Protein AF-A0A327ZQU4-F1 (afdb_monomer)

Organism: NCBI:txid1287878

Foldseek 3Di:
DLLVLLVLLLVLLVVQLVVLCCCLPPVLVPLVPDDLLSNLVVLLVVVVVCPDPVNVCSLVVSLVSLVVSCVSVVNDPLSVLLNVLSVVLVCLCVVFQVVLSVLSNPDDSVPSVVSCVSRRPSNSVSSVSSSVSSVSSSVSSVVVSVVD

Secondary structure (DSSP, 8-state):
-HHHHHHHHHHHHHHHHHHHHHIIIIIHHHHTTS-HHHHHHHHHHHHHHT-SHHHHHHHHHHHHHHHHHHHHTTT-HHHHHHHHHHHHHHHHIIIIIHHHHHHHHTS-GGGHHHHHHHHHHHHHHHHHHHHHHHHHHHHHHHHHHHT-

Mean predicted aligned error: 2.45 Å

pLDDT: mean 97.48, std 3.28, range [69.44, 98.88]

Solvent-accessible surface area (backbone atoms only — not comparable to full-atom values): 7322 Å² total; per-residue (Å²): 108,66,67,56,39,40,52,51,16,32,51,30,26,43,54,51,19,50,52,37,37,44,39,62,74,43,52,50,61,52,41,70,74,49,57,43,48,57,39,45,53,49,50,44,53,47,63,52,68,58,73,40,73,68,48,51,48,41,65,53,41,21,52,53,31,26,49,52,27,16,65,69,51,78,56,39,68,40,30,48,49,17,34,54,28,37,49,51,28,48,50,47,38,64,74,46,47,46,55,48,51,53,54,52,62,73,47,56,70,91,48,14,61,62,46,37,65,75,36,50,63,66,46,53,54,54,40,44,53,33,20,54,29,19,40,52,12,22,51,26,32,47,51,48,58,72,74,109

InterPro domains:
  IPR013901 Anthrone oxygenase [PF08592] (55-139)

Structure (mmCIF, N/CA/C/O backbone):
data_AF-A0A327ZQU4-F1
#
_entry.id   AF-A0A327ZQU4-F1
#
loop_
_atom_site.group_PDB
_atom_site.id
_atom_site.type_symbol
_atom_site.label_atom_id
_atom_site.label_alt_id
_atom_site.label_comp_id
_atom_site.label_asym_id
_atom_site.label_entity_id
_atom_site.label_seq_id
_atom_site.pdbx_PDB_ins_code
_atom_site.Cartn_x
_atom_site.Cartn_y
_atom_site.Cartn_z
_atom_site.occupancy
_atom_site.B_iso_or_equiv
_atom_site.auth_seq_id
_atom_site.auth_comp_id
_atom_site.auth_asym_id
_atom_site.auth_atom_id
_atom_site.pdbx_PDB_model_num
ATOM 1 N N . MET A 1 1 ? -24.281 3.598 15.032 1.00 69.44 1 MET A N 1
ATOM 2 C CA . MET A 1 1 ? -23.272 4.476 14.392 1.00 69.44 1 MET A CA 1
ATOM 3 C C . MET A 1 1 ? -21.839 4.025 14.688 1.00 69.44 1 MET A C 1
ATOM 5 O O . MET A 1 1 ? -21.113 3.799 13.729 1.00 69.44 1 MET A O 1
ATOM 9 N N . ARG A 1 2 ? -21.456 3.794 15.961 1.00 82.25 2 ARG A N 1
ATOM 10 C CA . ARG A 1 2 ? -20.109 3.313 16.354 1.00 82.25 2 ARG A CA 1
ATOM 11 C C . ARG A 1 2 ? -19.678 1.991 15.693 1.00 82.25 2 ARG A C 1
ATOM 13 O O . ARG A 1 2 ? -18.576 1.896 15.164 1.00 82.25 2 ARG A O 1
ATOM 20 N N . ALA A 1 3 ? -20.567 0.996 15.648 1.00 89.19 3 ALA A N 1
ATOM 21 C CA . ALA A 1 3 ? -20.294 -0.277 14.969 1.00 89.19 3 ALA A CA 1
ATOM 22 C C . ALA A 1 3 ? -20.194 -0.129 13.436 1.00 89.19 3 ALA A C 1
ATOM 24 O O . ALA A 1 3 ? -19.377 -0.777 12.792 1.00 89.19 3 ALA A O 1
ATOM 25 N N . THR A 1 4 ? -20.988 0.771 12.843 1.00 95.38 4 THR A N 1
ATOM 26 C CA . THR A 1 4 ? -21.012 1.003 11.391 1.00 95.38 4 THR A CA 1
ATOM 27 C C . THR A 1 4 ? -19.690 1.572 10.886 1.00 95.38 4 THR A C 1
ATOM 29 O O . THR A 1 4 ? -19.165 1.083 9.891 1.00 95.38 4 THR A O 1
ATOM 32 N N . ILE A 1 5 ? -19.130 2.582 11.566 1.00 97.06 5 ILE A N 1
ATOM 33 C CA . ILE A 1 5 ? -17.853 3.175 11.142 1.00 97.06 5 ILE A CA 1
ATOM 34 C C . ILE A 1 5 ? -16.689 2.194 11.301 1.00 97.06 5 ILE A C 1
ATOM 36 O O . ILE A 1 5 ? -15.816 2.148 10.440 1.00 97.06 5 ILE A O 1
ATOM 40 N N . LEU A 1 6 ? -16.713 1.365 12.349 1.00 97.31 6 LEU A N 1
ATOM 41 C CA . LEU A 1 6 ? -15.719 0.318 12.552 1.00 97.31 6 LEU A CA 1
ATOM 42 C C . LEU A 1 6 ? -15.787 -0.742 11.446 1.00 97.31 6 LEU A C 1
ATOM 44 O O . LEU A 1 6 ? -14.759 -1.093 10.875 1.00 97.31 6 LEU A O 1
ATOM 48 N N . LEU A 1 7 ? -16.991 -1.188 11.079 1.00 98.25 7 LEU A N 1
ATOM 49 C CA . LEU A 1 7 ? -17.176 -2.107 9.955 1.00 98.25 7 LEU A CA 1
ATOM 50 C C . LEU A 1 7 ? -16.630 -1.514 8.648 1.00 98.25 7 LEU A C 1
ATOM 52 O O . LEU A 1 7 ? -15.902 -2.190 7.924 1.00 98.25 7 LEU A O 1
ATOM 56 N N . ILE A 1 8 ? -16.937 -0.243 8.365 1.00 98.44 8 ILE A N 1
ATOM 57 C CA . ILE A 1 8 ? -16.408 0.464 7.191 1.00 98.44 8 ILE A CA 1
ATOM 58 C C . ILE A 1 8 ? -14.876 0.498 7.236 1.00 98.44 8 ILE A C 1
ATOM 60 O O . ILE A 1 8 ? -14.238 0.150 6.245 1.00 98.44 8 ILE A O 1
ATOM 64 N N . ALA A 1 9 ? -14.278 0.862 8.374 1.00 98.50 9 ALA A N 1
ATOM 65 C CA . ALA A 1 9 ? -12.827 0.892 8.537 1.00 98.50 9 ALA A CA 1
ATOM 66 C C . ALA A 1 9 ? -12.192 -0.475 8.236 1.00 98.50 9 ALA A C 1
ATOM 68 O O . ALA A 1 9 ? -11.263 -0.552 7.435 1.00 98.50 9 ALA A O 1
ATOM 69 N N . VAL A 1 10 ? -12.739 -1.556 8.801 1.00 98.62 10 VAL A N 1
ATOM 70 C CA . VAL A 1 10 ? -12.259 -2.930 8.579 1.00 98.62 10 VAL A CA 1
ATOM 71 C C . VAL A 1 10 ? -12.354 -3.331 7.107 1.00 98.62 10 VAL A C 1
ATOM 73 O O . VAL A 1 10 ? -11.395 -3.878 6.566 1.00 98.62 10 VAL A O 1
ATOM 76 N N . VAL A 1 11 ? -13.463 -3.019 6.430 1.00 98.81 11 VAL A N 1
ATOM 77 C CA . VAL A 1 11 ? -13.623 -3.306 4.995 1.00 98.81 11 VAL A CA 1
ATOM 78 C C . VAL A 1 11 ? -12.585 -2.552 4.160 1.00 98.81 11 VAL A C 1
ATOM 80 O O . VAL A 1 11 ? -11.937 -3.154 3.305 1.00 98.81 11 VAL A O 1
ATOM 83 N N . LEU A 1 12 ? -12.379 -1.257 4.416 1.00 98.88 12 LEU A N 1
ATOM 84 C CA . LEU A 1 12 ? -11.410 -0.450 3.669 1.00 98.88 12 LEU A CA 1
ATOM 85 C C . LEU A 1 12 ? -9.963 -0.905 3.921 1.00 98.88 12 LEU A C 1
ATOM 87 O O . LEU A 1 12 ? -9.187 -1.030 2.972 1.00 98.88 12 LEU A O 1
ATOM 91 N N . LEU A 1 13 ? -9.610 -1.221 5.172 1.00 98.88 13 LEU A N 1
ATOM 92 C CA . LEU A 1 13 ? -8.315 -1.813 5.522 1.00 98.88 13 LEU A CA 1
ATOM 93 C C . LEU A 1 13 ? -8.107 -3.157 4.811 1.00 98.88 13 LEU A C 1
ATOM 95 O O . LEU A 1 13 ? -7.031 -3.395 4.266 1.00 98.88 13 LEU A O 1
ATOM 99 N N . GLY A 1 14 ? -9.139 -4.005 4.762 1.00 98.88 14 GLY A N 1
ATOM 100 C CA . GLY A 1 14 ? -9.103 -5.298 4.080 1.00 98.88 14 GLY A CA 1
ATOM 101 C C . GLY A 1 14 ? -8.894 -5.173 2.569 1.00 98.88 14 GLY A C 1
ATOM 102 O O . GLY A 1 14 ? -8.052 -5.876 2.011 1.00 98.88 14 GLY A O 1
ATOM 103 N N . LEU A 1 15 ? -9.586 -4.237 1.908 1.00 98.88 15 LEU A N 1
ATOM 104 C CA . LEU A 1 15 ? -9.386 -3.946 0.482 1.00 98.88 15 LEU A CA 1
ATOM 105 C C . LEU A 1 15 ? -7.941 -3.521 0.191 1.00 98.88 15 LEU A C 1
ATOM 107 O O . LEU A 1 15 ? -7.334 -3.992 -0.770 1.00 98.88 15 LEU A O 1
ATOM 111 N N . MET A 1 16 ? -7.370 -2.669 1.043 1.00 98.88 16 MET A N 1
ATOM 112 C CA . MET A 1 16 ? -5.999 -2.188 0.880 1.00 98.88 16 MET A CA 1
ATOM 113 C C . MET A 1 16 ? -4.953 -3.264 1.182 1.00 98.88 16 MET A C 1
ATOM 115 O O . MET A 1 16 ? -4.005 -3.423 0.413 1.00 98.88 16 MET A O 1
ATOM 119 N N . ALA A 1 17 ? -5.140 -4.041 2.250 1.00 98.88 17 ALA A N 1
ATOM 120 C CA . ALA A 1 17 ? -4.294 -5.187 2.566 1.00 98.88 17 ALA A CA 1
ATOM 121 C C . ALA A 1 17 ? -4.303 -6.215 1.424 1.00 98.88 17 ALA A C 1
ATOM 123 O O . ALA A 1 17 ? -3.244 -6.657 0.973 1.00 98.88 17 ALA A O 1
ATOM 124 N N . GLY A 1 18 ? -5.491 -6.530 0.897 1.00 98.75 18 GLY A N 1
ATOM 125 C CA . GLY A 1 18 ? -5.670 -7.408 -0.256 1.00 98.75 18 GLY A CA 1
ATOM 126 C C . GLY A 1 18 ? -4.978 -6.880 -1.513 1.00 98.75 18 GLY A C 1
ATOM 127 O O . GLY A 1 18 ? -4.290 -7.642 -2.188 1.00 98.75 18 GLY A O 1
ATOM 128 N N . LEU A 1 19 ? -5.085 -5.578 -1.796 1.00 98.62 19 LEU A N 1
ATOM 129 C CA . LEU A 1 19 ? -4.402 -4.942 -2.923 1.00 98.62 19 LEU A CA 1
ATOM 130 C C . LEU A 1 19 ? -2.877 -5.091 -2.821 1.00 98.62 19 LEU A C 1
ATOM 132 O O . LEU A 1 19 ? -2.243 -5.566 -3.763 1.00 98.62 19 LEU A O 1
ATOM 136 N N . PHE A 1 20 ? -2.269 -4.719 -1.690 1.00 98.56 20 PHE A N 1
ATOM 137 C CA . PHE A 1 20 ? -0.813 -4.817 -1.532 1.00 98.56 20 PHE A CA 1
ATOM 138 C C . PHE A 1 20 ? -0.327 -6.269 -1.571 1.00 98.56 20 PHE A C 1
ATOM 140 O O . PHE A 1 20 ? 0.669 -6.562 -2.246 1.00 98.56 20 PHE A O 1
ATOM 147 N N . TYR A 1 21 ? -1.070 -7.177 -0.929 1.00 98.69 21 TYR A N 1
ATOM 148 C CA . TYR A 1 21 ? -0.797 -8.608 -0.966 1.00 98.69 21 TYR A CA 1
ATOM 149 C C . TYR A 1 21 ? -0.895 -9.177 -2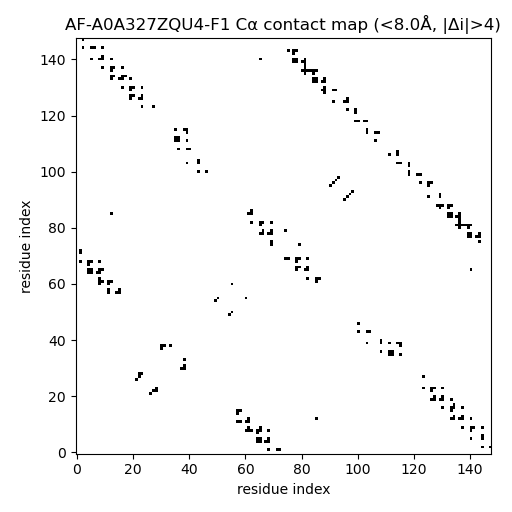.382 1.00 98.69 21 TYR A C 1
ATOM 151 O O . TYR A 1 21 ? -0.008 -9.925 -2.784 1.00 98.69 21 TYR A O 1
ATOM 159 N N . ALA A 1 22 ? -1.899 -8.791 -3.175 1.00 98.62 22 ALA A N 1
ATOM 160 C CA . ALA A 1 22 ? -2.023 -9.243 -4.558 1.00 98.62 22 ALA A CA 1
ATOM 161 C C . ALA A 1 22 ? -0.765 -8.898 -5.371 1.00 98.62 22 ALA A C 1
ATOM 163 O O . ALA A 1 22 ? -0.267 -9.745 -6.120 1.00 98.62 22 ALA A O 1
ATOM 164 N N . TYR A 1 23 ? -0.182 -7.711 -5.161 1.00 98.38 23 TYR A N 1
ATOM 165 C CA . TYR A 1 23 ? 1.082 -7.342 -5.802 1.00 98.38 23 TYR A CA 1
ATOM 166 C C . TYR A 1 23 ? 2.273 -8.154 -5.306 1.00 98.38 23 TYR A C 1
ATOM 168 O O . TYR A 1 23 ? 3.091 -8.585 -6.120 1.00 98.38 23 TYR A O 1
ATOM 176 N N . ALA A 1 24 ? 2.372 -8.382 -3.998 1.00 97.88 24 ALA A N 1
ATOM 177 C CA . ALA A 1 24 ? 3.461 -9.156 -3.414 1.00 97.88 24 ALA A CA 1
ATOM 178 C C . ALA A 1 24 ? 3.403 -10.644 -3.811 1.00 97.88 24 ALA A C 1
ATOM 180 O O . ALA A 1 24 ? 4.429 -11.233 -4.142 1.00 97.88 24 ALA A O 1
ATOM 181 N N . GLY A 1 25 ? 2.210 -11.242 -3.792 1.00 97.38 25 GLY A N 1
ATOM 182 C CA . GLY A 1 25 ? 1.996 -12.678 -3.962 1.00 97.38 25 GLY A CA 1
ATOM 183 C C . GLY A 1 25 ? 1.756 -13.135 -5.400 1.00 97.38 25 GLY A C 1
ATOM 184 O O . GLY A 1 25 ? 2.029 -14.292 -5.708 1.00 97.38 25 GLY A O 1
ATOM 185 N N . SER A 1 26 ? 1.277 -12.258 -6.292 1.00 97.56 26 SER A N 1
ATOM 186 C CA . SER A 1 26 ? 0.914 -12.659 -7.662 1.00 97.56 26 SER A CA 1
ATOM 187 C C . SER A 1 26 ? 1.428 -11.715 -8.750 1.00 97.56 26 SER A C 1
ATOM 189 O O . SER A 1 26 ? 2.196 -12.161 -9.602 1.00 97.56 26 SER A O 1
ATOM 191 N N . VAL A 1 27 ? 1.093 -10.418 -8.711 1.00 98.06 27 VAL A N 1
ATOM 192 C CA . VAL A 1 27 ? 1.374 -9.491 -9.826 1.00 98.06 27 VAL A CA 1
ATOM 193 C C . VAL A 1 27 ? 2.875 -9.331 -10.055 1.00 98.06 27 VAL A C 1
ATOM 195 O O . VAL A 1 27 ? 3.349 -9.597 -11.157 1.00 98.06 27 VAL A O 1
ATOM 198 N N . MET A 1 28 ? 3.650 -8.959 -9.030 1.00 97.69 28 MET A N 1
ATOM 199 C CA . MET A 1 28 ? 5.094 -8.757 -9.198 1.00 97.69 28 MET A CA 1
ATOM 200 C C . MET A 1 28 ? 5.859 -10.062 -9.452 1.00 97.69 28 MET A C 1
ATOM 202 O O . MET A 1 28 ? 6.733 -10.059 -10.318 1.00 97.69 28 MET A O 1
ATOM 206 N N . PRO A 1 29 ? 5.551 -11.196 -8.787 1.00 98.00 29 PRO A N 1
ATOM 207 C CA . PRO A 1 29 ? 6.112 -12.489 -9.175 1.00 98.00 29 PRO A CA 1
ATOM 208 C C . PRO A 1 29 ? 5.807 -12.881 -10.627 1.00 98.00 29 PRO A C 1
ATOM 210 O O . PRO A 1 29 ? 6.666 -13.465 -11.288 1.00 98.00 29 PRO A O 1
ATOM 213 N N . GLY A 1 30 ? 4.604 -12.588 -11.125 1.00 97.94 30 GLY A N 1
ATOM 214 C CA . GLY A 1 30 ? 4.226 -12.809 -12.520 1.00 97.94 30 GLY A CA 1
ATOM 215 C C . GLY A 1 30 ? 5.034 -11.925 -13.467 1.00 97.94 30 GLY A C 1
ATOM 216 O O . GLY A 1 30 ? 5.722 -12.437 -14.344 1.00 97.94 30 GLY A O 1
ATOM 217 N N . LEU A 1 31 ? 5.037 -10.612 -13.225 1.00 97.12 31 LEU A N 1
ATOM 218 C CA . LEU A 1 31 ? 5.781 -9.642 -14.029 1.00 97.12 31 LEU A CA 1
ATOM 219 C C . LEU A 1 31 ? 7.286 -9.914 -14.025 1.00 97.12 31 LEU A C 1
ATOM 221 O O . LEU A 1 31 ? 7.916 -9.817 -15.067 1.00 97.12 31 LEU A O 1
ATOM 225 N N . ARG A 1 32 ? 7.877 -10.352 -12.907 1.00 95.94 32 ARG A N 1
ATOM 226 C CA . ARG A 1 32 ? 9.308 -10.704 -12.852 1.00 95.94 32 ARG A CA 1
ATOM 227 C C . ARG A 1 32 ? 9.699 -11.770 -13.891 1.00 95.94 32 ARG A C 1
ATOM 229 O O . ARG A 1 32 ? 10.861 -11.819 -14.283 1.00 95.94 32 ARG A O 1
ATOM 236 N N . ARG A 1 33 ? 8.760 -12.606 -14.343 1.00 96.94 33 ARG A N 1
ATOM 237 C CA . ARG A 1 33 ? 8.996 -13.637 -15.368 1.00 96.94 33 ARG A CA 1
ATOM 238 C C . ARG A 1 33 ? 8.849 -13.126 -16.806 1.00 96.94 33 ARG A C 1
ATOM 240 O O . ARG A 1 33 ? 9.201 -13.858 -17.723 1.00 96.94 33 ARG A O 1
ATOM 247 N N . ALA A 1 34 ? 8.326 -11.918 -17.003 1.00 97.44 34 ALA A N 1
ATOM 248 C CA . ALA A 1 34 ? 8.225 -11.286 -18.312 1.00 97.44 34 ALA A CA 1
ATOM 249 C C . ALA A 1 34 ? 9.552 -10.621 -18.724 1.00 97.44 34 ALA A C 1
ATOM 251 O O . ALA A 1 34 ? 10.448 -10.411 -17.895 1.00 97.44 34 ALA A O 1
ATOM 252 N N . ASP A 1 35 ? 9.664 -10.281 -20.008 1.00 97.88 35 ASP A N 1
ATOM 253 C CA . ASP A 1 35 ? 10.761 -9.469 -20.535 1.00 97.88 35 ASP A CA 1
ATOM 254 C C . ASP A 1 35 ? 10.703 -8.024 -20.009 1.00 97.88 35 ASP A C 1
ATOM 256 O O . ASP A 1 35 ? 9.673 -7.549 -19.521 1.00 97.88 35 ASP A O 1
ATOM 260 N N . ASP A 1 36 ? 11.826 -7.314 -20.103 1.00 98.12 36 ASP A N 1
ATOM 261 C CA . ASP A 1 36 ? 11.992 -6.001 -19.474 1.00 98.12 36 ASP A CA 1
ATOM 262 C C . ASP A 1 36 ? 10.999 -4.961 -19.982 1.00 98.12 36 ASP A C 1
ATOM 264 O O . ASP A 1 36 ? 10.427 -4.208 -19.189 1.00 98.12 36 ASP A O 1
ATOM 268 N N . ARG A 1 37 ? 10.753 -4.950 -21.296 1.00 98.00 37 ARG A N 1
ATOM 269 C CA . ARG A 1 37 ? 9.827 -4.005 -21.916 1.00 98.00 37 ARG A CA 1
ATOM 270 C C . ARG A 1 37 ? 8.411 -4.243 -21.414 1.00 98.00 37 ARG A C 1
ATOM 272 O O . ARG A 1 37 ? 7.740 -3.281 -21.050 1.00 98.00 37 ARG A O 1
ATOM 279 N N . THR A 1 38 ? 7.984 -5.502 -21.339 1.00 98.06 38 THR A N 1
ATOM 280 C CA . THR A 1 38 ? 6.668 -5.867 -20.801 1.00 98.06 38 THR A CA 1
ATOM 281 C C . THR A 1 38 ? 6.510 -5.435 -19.342 1.00 98.06 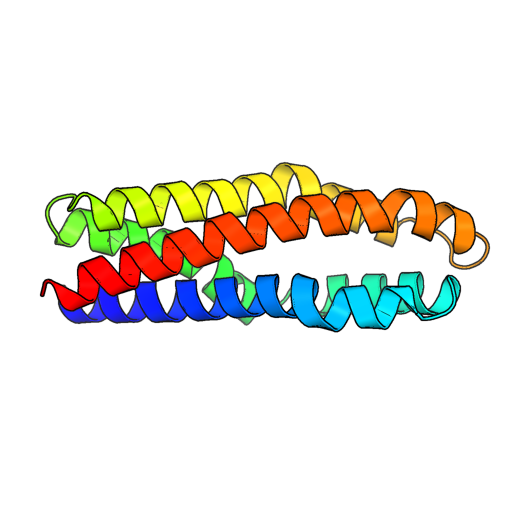38 THR A C 1
ATOM 283 O O . THR A 1 38 ? 5.470 -4.886 -18.984 1.00 98.06 38 THR A O 1
ATOM 286 N N . VAL A 1 39 ? 7.529 -5.623 -18.494 1.00 97.94 39 VAL A N 1
ATOM 287 C CA . VAL A 1 39 ? 7.474 -5.195 -17.082 1.00 97.94 39 VAL A CA 1
ATOM 288 C C . VAL A 1 39 ? 7.299 -3.686 -16.956 1.00 97.94 39 VAL A C 1
ATOM 290 O O . VAL A 1 39 ? 6.423 -3.234 -16.214 1.00 97.94 39 VAL A O 1
ATOM 293 N N . VAL A 1 40 ? 8.130 -2.913 -17.662 1.00 98.50 40 VAL A N 1
ATOM 294 C CA . VAL A 1 40 ? 8.117 -1.446 -17.585 1.00 98.50 40 VAL A CA 1
ATOM 295 C C . VAL A 1 40 ? 6.804 -0.894 -18.135 1.00 98.50 40 VAL A C 1
ATOM 297 O O . VAL A 1 40 ? 6.124 -0.151 -17.428 1.00 98.50 40 VAL A O 1
ATOM 300 N N . ASP A 1 41 ? 6.401 -1.313 -19.338 1.00 98.50 41 ASP A N 1
ATOM 301 C CA . ASP A 1 41 ? 5.166 -0.852 -19.985 1.00 98.50 41 ASP A CA 1
ATOM 302 C C . ASP A 1 41 ? 3.923 -1.191 -19.147 1.00 98.50 41 ASP A C 1
ATOM 304 O O . ASP A 1 41 ? 3.074 -0.329 -18.898 1.00 98.50 41 ASP A O 1
ATOM 308 N N . ALA A 1 42 ? 3.833 -2.424 -18.631 1.00 98.38 42 ALA A N 1
ATOM 309 C CA . ALA A 1 42 ? 2.714 -2.834 -17.790 1.00 98.38 42 ALA A CA 1
ATOM 310 C C . ALA A 1 42 ? 2.644 -2.007 -16.501 1.00 98.38 42 ALA A C 1
ATOM 312 O O . ALA A 1 42 ? 1.577 -1.497 -16.156 1.00 98.38 42 ALA A O 1
ATOM 313 N N . MET A 1 43 ? 3.767 -1.833 -15.797 1.00 98.38 43 MET A N 1
ATOM 314 C CA . MET A 1 43 ? 3.782 -1.079 -14.542 1.00 98.38 43 MET A CA 1
ATOM 315 C C . MET A 1 43 ? 3.514 0.417 -14.744 1.00 98.38 43 MET A C 1
ATOM 317 O O . MET A 1 43 ? 2.822 1.012 -13.917 1.00 98.38 43 MET A O 1
ATOM 321 N N . GLN A 1 44 ? 3.978 1.024 -15.841 1.00 98.56 44 GLN A N 1
ATOM 322 C CA . GLN A 1 44 ? 3.624 2.404 -16.195 1.00 98.56 44 GLN A CA 1
ATOM 323 C C . GLN A 1 44 ? 2.107 2.552 -16.398 1.00 98.56 44 GLN A C 1
ATOM 325 O O . GLN A 1 44 ? 1.481 3.415 -15.778 1.00 98.56 44 GLN A O 1
ATOM 330 N N . LYS A 1 45 ? 1.490 1.66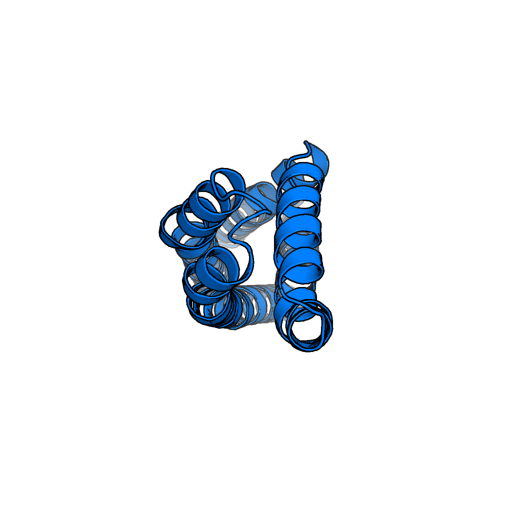8 -17.193 1.00 98.50 45 LYS A N 1
ATOM 331 C CA . LYS A 1 45 ? 0.037 1.685 -17.450 1.00 98.50 45 LYS A CA 1
ATOM 332 C C . LYS A 1 45 ? -0.784 1.439 -16.185 1.00 98.50 45 LYS A C 1
ATOM 334 O O . LYS A 1 45 ? -1.762 2.141 -15.933 1.00 98.50 45 LYS A O 1
ATOM 339 N N . ILE A 1 46 ? -0.364 0.487 -15.358 1.00 98.19 46 ILE A N 1
ATOM 340 C CA . ILE A 1 46 ? -0.983 0.185 -14.063 1.00 98.19 46 ILE A CA 1
ATOM 341 C C . ILE A 1 46 ? -0.924 1.397 -13.120 1.00 98.19 46 ILE A C 1
ATOM 343 O O . ILE A 1 46 ? -1.930 1.735 -12.494 1.00 98.19 46 ILE A O 1
ATOM 347 N N . ASN A 1 47 ? 0.226 2.076 -13.038 1.00 97.69 47 ASN A N 1
ATOM 348 C CA . ASN A 1 47 ? 0.401 3.260 -12.192 1.00 97.69 47 ASN A CA 1
ATOM 349 C C . ASN A 1 47 ? -0.496 4.431 -12.616 1.00 97.69 47 ASN A C 1
ATOM 351 O O . ASN A 1 47 ? -0.861 5.251 -11.775 1.00 97.69 47 ASN A O 1
ATOM 355 N N . ILE A 1 48 ? -0.864 4.515 -13.895 1.00 97.69 48 ILE A N 1
ATOM 356 C CA . ILE A 1 48 ? -1.851 5.484 -14.384 1.00 97.69 48 ILE A CA 1
ATOM 357 C C . ILE A 1 48 ? -3.264 5.027 -14.001 1.00 97.69 48 ILE A C 1
ATOM 359 O O . ILE A 1 48 ? -4.021 5.795 -13.415 1.00 97.69 48 ILE A O 1
ATOM 363 N N . ALA A 1 49 ? -3.612 3.765 -14.264 1.00 98.06 49 ALA A N 1
ATOM 364 C CA . ALA A 1 49 ? -4.961 3.241 -14.035 1.00 98.06 49 ALA A CA 1
ATOM 365 C C . ALA A 1 49 ? -5.403 3.283 -12.557 1.00 98.06 49 ALA A C 1
ATOM 367 O O . ALA A 1 49 ? -6.577 3.513 -12.254 1.00 98.06 49 ALA A O 1
ATOM 368 N N . ILE A 1 50 ? -4.470 3.083 -11.620 1.00 96.88 50 ILE A N 1
ATOM 369 C CA . ILE A 1 50 ? -4.769 3.114 -10.181 1.00 96.88 50 ILE A CA 1
ATOM 370 C C . ILE A 1 50 ? -5.093 4.526 -9.664 1.00 96.88 50 ILE A C 1
ATOM 372 O O . ILE A 1 50 ? -5.746 4.664 -8.634 1.00 96.88 50 ILE A O 1
ATOM 376 N N . GLN A 1 51 ? -4.693 5.584 -10.377 1.00 95.06 51 GLN A N 1
ATOM 377 C CA . GLN A 1 51 ? -4.960 6.975 -10.000 1.00 95.06 51 GLN A CA 1
ATOM 378 C C . GLN A 1 51 ? -6.381 7.392 -10.393 1.00 95.06 51 GLN A C 1
ATOM 380 O O . GLN A 1 51 ? -6.599 8.203 -11.289 1.00 95.06 51 GLN A O 1
ATOM 385 N N . ASN A 1 52 ? -7.367 6.823 -9.704 1.00 96.81 52 ASN A N 1
ATOM 386 C CA . ASN A 1 52 ? -8.779 7.125 -9.906 1.00 96.81 52 ASN A CA 1
ATOM 387 C C . ASN A 1 52 ? -9.473 7.513 -8.582 1.00 96.81 52 ASN A C 1
ATOM 389 O O . ASN A 1 52 ? -8.982 7.171 -7.500 1.00 96.81 52 ASN A O 1
ATOM 393 N N . PRO A 1 53 ? -10.624 8.216 -8.636 1.00 97.62 53 PRO A N 1
ATOM 394 C CA . PRO A 1 53 ? -11.298 8.715 -7.435 1.00 97.62 53 PRO A CA 1
ATOM 395 C C . PRO A 1 53 ? -11.718 7.623 -6.447 1.00 97.62 53 PRO A C 1
ATOM 397 O O . PRO A 1 53 ? -11.655 7.837 -5.238 1.00 97.62 53 PRO A O 1
ATOM 400 N N . LEU A 1 54 ? -12.119 6.446 -6.941 1.00 97.88 54 LEU A N 1
ATOM 401 C CA . LEU A 1 54 ? -12.538 5.336 -6.086 1.00 97.88 54 LEU A CA 1
ATOM 402 C C . LEU A 1 54 ? -11.356 4.765 -5.297 1.00 97.88 54 LEU A C 1
ATOM 404 O O . LEU A 1 54 ? -11.476 4.540 -4.094 1.00 97.88 54 LEU A O 1
ATOM 408 N N . PHE A 1 55 ? -10.205 4.582 -5.949 1.00 97.75 55 PHE A N 1
ATOM 409 C CA . PHE A 1 55 ? -8.980 4.191 -5.259 1.00 97.75 55 PHE A CA 1
ATOM 410 C C . PHE A 1 55 ? -8.607 5.219 -4.192 1.00 97.75 55 PHE A C 1
ATOM 412 O O . PHE A 1 55 ? -8.364 4.833 -3.055 1.00 97.75 55 PHE A O 1
ATOM 419 N N . LEU A 1 56 ? -8.620 6.517 -4.519 1.00 97.31 56 LEU A N 1
ATOM 420 C CA . LEU A 1 56 ? -8.282 7.569 -3.556 1.00 97.31 56 LEU A CA 1
ATOM 421 C C . LEU A 1 56 ? -9.213 7.547 -2.335 1.00 97.31 56 LEU A C 1
ATOM 423 O O . LEU A 1 56 ? -8.745 7.655 -1.199 1.00 97.31 56 LEU A O 1
ATOM 427 N N . LEU A 1 57 ? -10.515 7.363 -2.573 1.00 98.19 57 LEU A N 1
ATOM 428 C CA . LEU A 1 57 ? -11.526 7.244 -1.528 1.00 98.19 57 LEU A CA 1
ATOM 429 C C . LEU A 1 57 ? -11.249 6.053 -0.609 1.00 98.19 57 LEU A C 1
ATOM 431 O O . LEU A 1 57 ? -11.288 6.215 0.604 1.00 98.19 57 LEU A O 1
ATOM 435 N N . ILE A 1 58 ? -10.940 4.875 -1.154 1.00 98.56 58 ILE A N 1
ATOM 436 C CA . ILE A 1 58 ? -10.624 3.686 -0.346 1.00 98.56 58 ILE A CA 1
ATOM 437 C C . ILE A 1 58 ? -9.294 3.881 0.394 1.00 98.56 58 ILE A C 1
ATOM 439 O O . ILE A 1 58 ? -9.200 3.629 1.595 1.00 98.56 58 ILE A O 1
ATOM 443 N N . PHE A 1 59 ? -8.281 4.384 -0.310 1.00 98.38 59 PHE A N 1
ATOM 444 C CA . PHE A 1 59 ? -6.911 4.523 0.168 1.00 98.38 59 PHE A CA 1
ATOM 445 C C . PHE A 1 59 ? -6.793 5.489 1.350 1.00 98.38 59 PHE A C 1
ATOM 447 O O . PHE A 1 59 ? -6.226 5.129 2.383 1.00 98.38 59 PHE A O 1
ATOM 454 N N . LEU A 1 60 ? -7.354 6.695 1.236 1.00 98.56 60 LEU A N 1
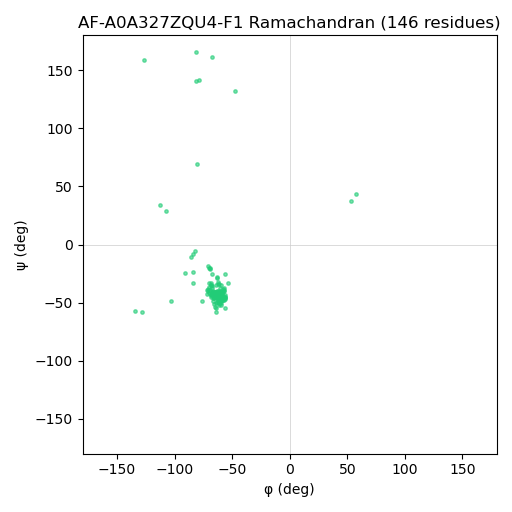ATOM 455 C CA . LEU A 1 60 ? -7.361 7.673 2.329 1.00 98.56 60 LEU A CA 1
ATOM 456 C C . LEU A 1 60 ? -8.520 7.439 3.301 1.00 98.56 60 LEU A C 1
ATOM 458 O O . LEU A 1 60 ? -8.368 7.649 4.505 1.00 98.56 60 LEU A O 1
ATOM 462 N N . GLY A 1 61 ? -9.659 6.957 2.799 1.00 98.50 61 GLY A N 1
ATOM 463 C CA . GLY A 1 61 ? -10.830 6.652 3.614 1.00 98.50 61 GLY A CA 1
ATOM 464 C C . GLY A 1 61 ? -10.555 5.576 4.655 1.00 98.50 61 GLY A C 1
ATOM 465 O O . GLY A 1 61 ? -11.066 5.692 5.762 1.00 98.50 61 GLY A O 1
ATOM 466 N N . ALA A 1 62 ? -9.696 4.592 4.366 1.00 98.75 62 ALA A N 1
ATOM 467 C CA . ALA A 1 62 ? -9.260 3.607 5.355 1.00 98.75 62 ALA A CA 1
ATOM 468 C C . ALA A 1 62 ? -8.629 4.270 6.593 1.00 98.75 62 ALA A C 1
ATOM 470 O O . ALA A 1 62 ? -8.992 3.933 7.721 1.00 98.75 62 ALA A O 1
ATOM 471 N N . LEU A 1 63 ? -7.743 5.258 6.407 1.00 98.69 63 LEU A N 1
ATOM 472 C CA . LEU A 1 63 ? -7.113 5.975 7.521 1.00 98.69 63 LEU A CA 1
ATOM 473 C C . LEU A 1 63 ? -8.143 6.793 8.304 1.00 98.69 63 LEU A C 1
ATOM 475 O O . LEU A 1 63 ? -8.200 6.706 9.530 1.00 98.69 63 LEU A O 1
ATOM 479 N N . VAL A 1 64 ? -8.965 7.571 7.592 1.00 98.75 64 VAL A N 1
ATOM 480 C CA . VAL A 1 64 ? -9.970 8.449 8.206 1.00 98.75 64 VAL A CA 1
ATOM 481 C C . VAL A 1 64 ? -11.001 7.631 8.980 1.00 98.75 64 VAL A C 1
ATOM 483 O O . VAL A 1 64 ? -11.258 7.927 10.143 1.00 98.75 64 VAL A O 1
ATOM 486 N N . ALA A 1 65 ? -11.552 6.575 8.379 1.00 98.62 65 ALA A N 1
ATOM 487 C CA . ALA A 1 65 ? -12.533 5.711 9.028 1.00 98.62 65 ALA A CA 1
ATOM 488 C C . ALA A 1 65 ? -11.948 5.029 10.270 1.00 98.62 65 ALA A C 1
ATOM 490 O O . ALA A 1 65 ? -12.607 5.001 11.306 1.00 98.62 65 ALA A O 1
ATOM 491 N N . THR A 1 66 ? -10.700 4.552 10.199 1.00 98.69 66 THR A N 1
ATOM 492 C CA . THR A 1 66 ? -10.014 3.948 11.354 1.00 98.69 66 THR A CA 1
ATOM 493 C C . THR A 1 66 ? -9.795 4.968 12.472 1.00 98.69 66 THR A C 1
ATOM 495 O O . THR A 1 66 ? -10.056 4.666 13.632 1.00 98.69 66 THR A O 1
ATOM 498 N N . GLY A 1 67 ? -9.390 6.200 12.144 1.00 98.44 67 GLY A N 1
ATOM 499 C CA . GLY A 1 67 ? -9.219 7.271 13.131 1.00 98.44 67 GLY A CA 1
ATOM 500 C C . GLY A 1 67 ? -10.537 7.692 13.789 1.00 98.44 67 GLY A C 1
ATOM 501 O O . GLY A 1 67 ? -10.606 7.830 15.008 1.00 98.44 67 GLY A O 1
ATOM 502 N N . VAL A 1 68 ? -11.612 7.830 13.005 1.00 98.50 68 VAL A N 1
ATOM 503 C CA . VAL A 1 68 ? -12.952 8.123 13.538 1.00 98.50 68 VAL A CA 1
ATOM 504 C C . VAL A 1 68 ? -13.453 6.973 14.413 1.00 98.50 68 VAL A C 1
ATOM 506 O O . VAL A 1 68 ? -14.027 7.229 15.470 1.00 98.50 68 VAL A O 1
ATOM 509 N N . ALA A 1 69 ? -13.222 5.720 14.012 1.00 98.00 69 ALA A N 1
ATOM 510 C CA . ALA A 1 69 ? -13.545 4.561 14.836 1.00 98.00 69 ALA A CA 1
ATOM 511 C C . ALA A 1 69 ? -12.770 4.598 16.163 1.00 98.00 69 ALA A C 1
ATOM 513 O O . ALA A 1 69 ? -13.391 4.456 17.209 1.00 98.00 69 ALA A O 1
ATOM 514 N N . ALA A 1 70 ? -11.462 4.879 16.146 1.00 97.94 70 ALA A N 1
ATOM 515 C CA . ALA A 1 70 ? -10.658 4.993 17.364 1.00 97.94 70 ALA A CA 1
ATOM 516 C C . ALA A 1 70 ? -11.228 6.041 18.335 1.00 97.94 70 ALA A C 1
ATOM 518 O O . ALA A 1 70 ? -11.411 5.744 19.510 1.00 97.94 70 ALA A O 1
ATOM 519 N N . VAL A 1 71 ? -11.594 7.233 17.848 1.00 98.00 71 VAL A N 1
ATOM 520 C CA . VAL A 1 71 ? -12.209 8.285 18.683 1.00 98.00 71 VAL A CA 1
ATOM 521 C C . VAL A 1 71 ? -13.569 7.849 19.239 1.00 98.00 71 VAL A C 1
ATOM 523 O O . VAL A 1 71 ? -13.876 8.107 20.397 1.00 98.00 71 VAL A O 1
ATOM 526 N N . GLN A 1 72 ? -14.402 7.189 18.429 1.00 97.00 72 GLN A N 1
ATOM 527 C CA . GLN A 1 72 ? -15.730 6.735 18.861 1.00 97.00 72 GLN A CA 1
ATOM 528 C C . GLN A 1 72 ? -15.695 5.566 19.850 1.00 97.00 72 GLN A C 1
ATOM 530 O O . GLN A 1 72 ? -16.698 5.327 20.522 1.00 97.00 72 GLN A O 1
ATOM 535 N N . HIS A 1 73 ? -14.578 4.848 19.923 1.00 95.94 73 HIS A N 1
ATOM 536 C CA . HIS A 1 73 ? -14.346 3.716 20.820 1.00 95.94 73 HIS A CA 1
ATOM 537 C C . HIS A 1 73 ? -13.287 4.050 21.874 1.00 95.94 73 HIS A C 1
ATOM 539 O O . HIS A 1 73 ? -12.495 3.193 22.251 1.00 95.94 73 HIS A O 1
ATOM 545 N N . ASP A 1 74 ? -13.258 5.313 22.311 1.00 96.50 74 ASP A N 1
ATOM 546 C CA . ASP A 1 74 ? -12.467 5.791 23.450 1.00 96.50 74 ASP A CA 1
ATOM 547 C C . ASP A 1 74 ? -10.973 5.420 23.361 1.00 96.50 74 ASP A C 1
ATOM 549 O O . ASP A 1 74 ? -10.316 5.126 24.357 1.00 96.50 74 ASP A O 1
ATOM 553 N N . PHE A 1 75 ? -10.436 5.460 22.136 1.00 96.44 75 PHE A N 1
ATOM 554 C CA . PHE A 1 75 ? -9.054 5.124 21.797 1.00 96.44 75 PHE A CA 1
ATOM 555 C C . PHE A 1 75 ? -8.651 3.703 22.210 1.00 96.44 75 PHE A C 1
ATOM 557 O O . PHE A 1 75 ? -7.553 3.479 22.720 1.00 96.44 75 PHE A O 1
ATOM 564 N N . GLU A 1 76 ? -9.530 2.731 21.956 1.00 96.06 76 GLU A N 1
ATOM 565 C CA . GLU A 1 76 ? -9.231 1.312 22.147 1.00 96.06 76 GLU A CA 1
ATOM 566 C C . GLU A 1 76 ? -7.861 0.939 21.517 1.00 96.06 76 GLU A C 1
ATOM 568 O O . GLU A 1 76 ? -7.573 1.333 20.376 1.00 96.06 76 GLU A O 1
ATOM 573 N N . PRO A 1 77 ? -6.978 0.221 22.246 1.00 98.00 77 PRO A N 1
ATOM 574 C CA . PRO A 1 77 ? -5.596 -0.002 21.819 1.00 98.00 77 PRO A CA 1
ATOM 575 C C . PRO A 1 77 ? -5.430 -0.661 20.445 1.00 98.00 77 PRO A C 1
ATOM 577 O O . PRO A 1 77 ? -4.514 -0.288 19.706 1.00 98.00 77 PRO A O 1
ATOM 580 N N . ALA A 1 78 ? -6.286 -1.616 20.069 1.00 98.00 78 ALA A N 1
ATOM 581 C CA . ALA A 1 78 ? -6.202 -2.255 18.760 1.00 98.00 78 ALA A CA 1
ATOM 582 C C . ALA A 1 78 ? -6.572 -1.290 17.621 1.00 98.00 78 ALA A C 1
ATOM 584 O O . ALA A 1 78 ? -5.942 -1.338 16.564 1.00 98.00 78 ALA A O 1
ATOM 585 N N . LEU A 1 79 ? -7.493 -0.345 17.834 1.00 98.31 79 LEU A N 1
ATOM 586 C CA . LEU A 1 79 ? -7.785 0.718 16.862 1.00 98.31 79 LEU A CA 1
ATOM 587 C C . LEU A 1 79 ? -6.657 1.744 16.729 1.00 98.31 79 LEU A C 1
ATOM 589 O O . LEU A 1 79 ? -6.368 2.178 15.610 1.00 98.31 79 LEU A O 1
ATOM 593 N N . ILE A 1 80 ? -5.970 2.090 17.823 1.00 98.62 80 ILE A N 1
ATOM 594 C CA . ILE A 1 80 ? -4.745 2.905 17.745 1.00 98.62 80 ILE A CA 1
ATOM 595 C C . ILE A 1 80 ? -3.683 2.165 16.925 1.00 98.62 80 ILE A C 1
ATOM 597 O O . ILE A 1 80 ? -3.087 2.744 16.015 1.00 98.62 80 ILE A O 1
ATOM 601 N N . ALA A 1 81 ? -3.459 0.880 17.215 1.00 98.69 81 ALA A N 1
ATOM 602 C CA . ALA A 1 81 ? -2.497 0.065 16.483 1.00 98.69 81 ALA A CA 1
ATOM 603 C C . ALA A 1 81 ? -2.852 -0.010 14.990 1.00 98.69 81 ALA A C 1
ATOM 605 O O . ALA A 1 81 ? -1.988 0.241 14.148 1.00 98.69 81 ALA A O 1
ATOM 606 N N . ALA A 1 82 ? -4.122 -0.266 14.656 1.00 98.75 82 ALA A N 1
ATOM 607 C CA . ALA A 1 82 ? -4.613 -0.281 13.281 1.00 98.75 82 ALA A CA 1
ATOM 608 C C . ALA A 1 82 ? -4.339 1.049 12.564 1.00 98.75 82 ALA A C 1
ATOM 610 O O . ALA A 1 82 ? -3.804 1.058 11.453 1.00 98.75 82 ALA A O 1
ATOM 611 N N . PHE A 1 83 ? -4.640 2.174 13.219 1.00 98.88 83 PHE A N 1
ATOM 612 C CA . PHE A 1 83 ? -4.405 3.506 12.672 1.00 98.88 83 PHE A CA 1
ATOM 613 C C . PHE A 1 83 ? -2.919 3.761 12.395 1.00 98.88 83 PHE A C 1
ATOM 615 O O . PHE A 1 83 ? -2.565 4.162 11.287 1.00 98.88 83 PHE A O 1
ATOM 622 N N . LEU A 1 84 ? -2.038 3.497 13.364 1.00 98.88 84 LEU A N 1
ATOM 623 C CA . LEU A 1 84 ? -0.599 3.747 13.226 1.00 98.88 84 LEU A CA 1
ATOM 624 C C . LEU A 1 84 ? 0.052 2.842 12.171 1.00 98.88 84 LEU A C 1
ATOM 626 O O . LEU A 1 84 ? 0.865 3.307 11.371 1.00 98.88 84 LEU A O 1
ATOM 630 N N . LEU A 1 85 ? -0.331 1.565 12.122 1.00 98.88 85 LEU A N 1
ATOM 631 C CA . LEU A 1 85 ? 0.155 0.613 11.120 1.00 98.88 85 LEU A CA 1
ATOM 632 C C . LEU A 1 85 ? -0.295 1.002 9.705 1.00 98.88 85 LEU A C 1
ATOM 634 O O . LEU A 1 85 ? 0.487 0.949 8.747 1.00 98.88 85 LEU A O 1
ATOM 638 N N . TYR A 1 86 ? -1.543 1.448 9.555 1.00 98.88 86 TYR A N 1
ATOM 639 C CA . TYR A 1 86 ? -2.019 1.929 8.265 1.00 98.88 86 TYR A CA 1
ATOM 640 C C . TYR A 1 86 ? -1.376 3.271 7.883 1.00 98.88 86 TYR A C 1
ATOM 642 O O . TYR A 1 86 ? -0.962 3.446 6.737 1.00 98.88 86 TYR A O 1
ATOM 650 N N . ALA A 1 87 ? -1.166 4.182 8.837 1.00 98.88 87 ALA A N 1
ATOM 651 C CA . ALA A 1 87 ? -0.415 5.418 8.617 1.00 98.88 87 ALA A CA 1
ATOM 652 C C . ALA A 1 87 ? 1.024 5.142 8.148 1.00 98.88 87 ALA A C 1
ATOM 654 O O . ALA A 1 87 ? 1.492 5.783 7.207 1.00 98.88 87 ALA A O 1
ATOM 655 N N . ALA A 1 88 ? 1.703 4.141 8.718 1.00 98.81 88 ALA A N 1
ATOM 656 C CA . ALA A 1 88 ? 3.013 3.696 8.239 1.00 98.81 88 ALA A CA 1
ATOM 657 C C . ALA A 1 88 ? 2.951 3.196 6.783 1.00 98.81 88 ALA A C 1
ATOM 659 O O . ALA A 1 88 ? 3.820 3.525 5.975 1.00 98.81 88 ALA A O 1
ATOM 660 N N . THR A 1 89 ? 1.888 2.474 6.413 1.00 98.81 89 THR A N 1
ATOM 661 C CA . THR A 1 89 ? 1.651 2.040 5.024 1.00 98.81 89 THR A CA 1
ATOM 662 C C . THR A 1 89 ? 1.532 3.226 4.061 1.00 98.81 89 THR A C 1
ATOM 664 O O . THR A 1 89 ? 2.105 3.207 2.963 1.00 98.81 89 THR A O 1
ATOM 667 N N . LEU A 1 90 ? 0.812 4.276 4.467 1.00 98.75 90 LEU A N 1
ATOM 668 C CA . LEU A 1 90 ? 0.689 5.510 3.691 1.00 98.75 90 LEU A CA 1
ATOM 669 C C . LEU A 1 90 ? 2.025 6.242 3.588 1.00 98.75 90 LEU A C 1
ATOM 671 O O . LEU A 1 90 ? 2.411 6.633 2.489 1.00 98.75 90 LEU A O 1
ATOM 675 N N . LEU A 1 91 ? 2.761 6.367 4.694 1.00 98.75 91 LEU A N 1
ATOM 676 C CA . LEU A 1 91 ? 4.073 7.009 4.711 1.00 98.75 91 LEU A CA 1
ATOM 677 C C . LEU A 1 91 ? 5.042 6.322 3.742 1.00 98.75 91 LEU A C 1
ATOM 679 O O . LEU A 1 91 ? 5.657 6.995 2.921 1.00 98.75 91 LEU A O 1
ATOM 683 N N . ILE A 1 92 ? 5.122 4.989 3.768 1.00 98.69 92 ILE A N 1
ATOM 684 C CA . ILE A 1 92 ? 5.935 4.213 2.817 1.00 98.69 92 ILE A CA 1
ATOM 685 C C . ILE A 1 92 ? 5.457 4.458 1.381 1.00 98.69 92 ILE A C 1
ATOM 687 O O . ILE A 1 92 ? 6.266 4.637 0.471 1.00 98.69 92 ILE A O 1
ATOM 691 N N . THR A 1 93 ? 4.140 4.516 1.163 1.00 98.44 93 THR A N 1
ATOM 692 C CA . THR A 1 93 ? 3.591 4.781 -0.170 1.00 98.44 93 THR A CA 1
ATOM 693 C C . THR A 1 93 ? 4.023 6.146 -0.698 1.00 98.44 93 THR A C 1
ATOM 695 O O . THR A 1 93 ? 4.569 6.214 -1.796 1.00 98.44 93 THR A O 1
ATOM 698 N N . PHE A 1 94 ? 3.824 7.212 0.077 1.00 98.56 94 PHE A N 1
ATOM 699 C CA . PHE A 1 94 ? 4.151 8.575 -0.337 1.00 98.56 94 PHE A CA 1
ATOM 700 C C . PHE A 1 94 ? 5.655 8.827 -0.430 1.00 98.56 94 PHE A C 1
ATOM 702 O O . PHE A 1 94 ? 6.103 9.456 -1.384 1.00 98.56 94 PHE A O 1
ATOM 709 N N . ALA A 1 95 ? 6.439 8.329 0.526 1.00 98.62 95 ALA A N 1
ATOM 710 C CA . ALA A 1 95 ? 7.864 8.628 0.609 1.00 98.62 95 ALA A CA 1
ATOM 711 C C . ALA A 1 95 ? 8.737 7.726 -0.274 1.00 98.62 95 ALA A C 1
ATOM 713 O O . ALA A 1 95 ? 9.857 8.107 -0.601 1.00 98.62 95 ALA A O 1
ATOM 714 N N . LEU A 1 96 ? 8.267 6.524 -0.636 1.00 98.50 96 LEU A N 1
ATOM 715 C CA . LEU A 1 96 ? 9.112 5.506 -1.270 1.00 98.50 96 LEU A CA 1
ATOM 716 C C . LEU A 1 96 ? 8.488 4.974 -2.562 1.00 98.50 96 LEU A C 1
ATOM 718 O O . LEU A 1 96 ? 9.084 5.110 -3.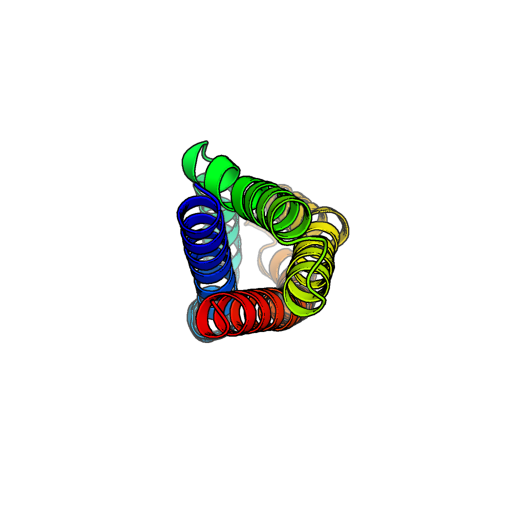630 1.00 98.50 96 LEU A O 1
ATOM 722 N N . ASN A 1 97 ? 7.275 4.417 -2.512 1.00 98.44 97 ASN A N 1
ATOM 723 C CA . ASN A 1 97 ? 6.679 3.801 -3.704 1.00 98.44 97 ASN A CA 1
ATOM 724 C C . ASN A 1 97 ? 6.244 4.817 -4.769 1.00 98.44 97 ASN A C 1
ATOM 726 O O . ASN A 1 97 ? 6.457 4.558 -5.950 1.00 98.44 97 ASN A O 1
ATOM 730 N N . ILE A 1 98 ? 5.665 5.960 -4.392 1.00 98.38 98 ILE A N 1
ATOM 731 C CA . ILE A 1 98 ? 5.281 7.005 -5.353 1.00 98.38 98 ILE A CA 1
ATOM 732 C C . ILE A 1 98 ? 6.517 7.594 -6.056 1.00 98.38 98 ILE A C 1
ATOM 734 O O . ILE A 1 98 ? 6.513 7.642 -7.284 1.00 98.38 98 ILE A O 1
ATOM 738 N N . PRO A 1 99 ? 7.616 7.950 -5.362 1.00 98.62 99 PRO A N 1
ATOM 739 C CA . PRO A 1 99 ? 8.851 8.366 -6.027 1.00 98.62 99 PRO A CA 1
ATOM 740 C C . PRO A 1 99 ? 9.420 7.316 -6.989 1.00 98.62 99 PRO A C 1
ATOM 742 O O . PRO A 1 99 ? 9.846 7.665 -8.090 1.00 98.62 99 PRO A O 1
ATOM 745 N N . LEU A 1 100 ? 9.389 6.030 -6.620 1.00 98.50 100 LEU A N 1
ATOM 746 C CA . LEU A 1 100 ? 9.787 4.939 -7.519 1.00 98.50 100 LEU A CA 1
ATOM 747 C C . LEU A 1 100 ? 8.879 4.857 -8.754 1.00 98.50 100 LEU A C 1
ATOM 749 O O . LEU A 1 100 ? 9.378 4.712 -9.867 1.00 98.50 100 LEU A O 1
ATOM 753 N N . ASN A 1 101 ? 7.565 5.004 -8.576 1.00 98.50 101 ASN A N 1
ATOM 754 C CA . ASN A 1 101 ? 6.595 5.028 -9.671 1.00 98.50 101 ASN A CA 1
ATOM 755 C C . ASN A 1 101 ? 6.805 6.223 -10.611 1.00 98.50 101 ASN A C 1
ATOM 757 O O . ASN A 1 101 ? 6.713 6.059 -11.824 1.00 98.50 101 ASN A O 1
ATOM 761 N N . ASN A 1 102 ? 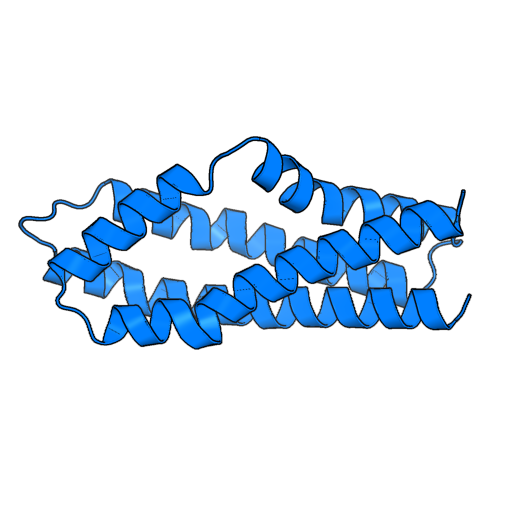7.128 7.400 -10.073 1.00 98.44 102 ASN A N 1
ATOM 762 C CA . ASN A 1 102 ? 7.405 8.596 -10.869 1.00 98.44 102 ASN A CA 1
ATOM 763 C C . ASN A 1 102 ? 8.691 8.436 -11.690 1.00 98.44 102 ASN A C 1
ATOM 765 O O . ASN A 1 102 ? 8.721 8.792 -12.864 1.00 98.44 102 ASN A O 1
ATOM 769 N N . ARG A 1 103 ? 9.741 7.846 -11.100 1.00 98.12 103 ARG A N 1
ATOM 770 C CA . ARG A 1 103 ? 10.976 7.510 -11.826 1.00 98.12 103 ARG A CA 1
ATOM 771 C C . ARG A 1 103 ? 10.727 6.488 -12.932 1.00 98.12 103 ARG A C 1
ATOM 773 O O . ARG A 1 103 ? 11.253 6.658 -14.023 1.00 98.12 103 ARG A O 1
ATOM 780 N N . LEU A 1 104 ? 9.912 5.465 -12.664 1.00 98.25 104 LEU A N 1
ATOM 781 C CA . LEU A 1 104 ? 9.499 4.494 -13.677 1.00 98.25 104 LEU A CA 1
ATOM 782 C C . LEU A 1 104 ? 8.741 5.175 -14.824 1.00 98.25 104 LEU A C 1
ATOM 784 O O . LEU A 1 104 ? 9.021 4.896 -15.982 1.00 98.25 104 LEU A O 1
ATOM 788 N N . ALA A 1 105 ? 7.799 6.069 -14.515 1.00 97.62 105 ALA A N 1
ATOM 789 C CA . ALA A 1 105 ? 7.006 6.786 -15.514 1.00 97.62 105 ALA A CA 1
ATOM 790 C C . ALA A 1 105 ? 7.851 7.691 -16.426 1.00 97.62 105 ALA A C 1
ATOM 792 O O . ALA A 1 105 ? 7.479 7.906 -17.573 1.00 97.62 105 ALA A O 1
ATOM 793 N N . ALA A 1 106 ? 8.984 8.195 -15.931 1.00 97.31 106 ALA A N 1
ATOM 794 C CA . ALA A 1 106 ? 9.927 8.997 -16.708 1.00 97.31 106 ALA A CA 1
ATOM 795 C C . ALA A 1 106 ? 10.935 8.164 -17.529 1.00 97.31 106 ALA A C 1
ATOM 797 O O . ALA A 1 106 ? 11.695 8.741 -18.302 1.00 97.31 106 ALA A O 1
ATOM 798 N N . GLY A 1 107 ? 10.988 6.840 -17.343 1.00 96.38 107 GLY A N 1
ATOM 799 C CA . GLY A 1 107 ? 11.911 5.956 -18.058 1.00 96.38 107 GLY A CA 1
ATOM 800 C C . GLY A 1 107 ? 11.454 5.633 -19.484 1.00 96.38 107 GLY A C 1
ATOM 801 O O . GLY A 1 107 ? 10.266 5.408 -19.721 1.00 96.38 107 GLY A O 1
ATOM 802 N N . ASP A 1 108 ? 12.408 5.563 -20.417 1.00 95.69 108 ASP A N 1
ATOM 803 C CA . ASP A 1 108 ? 12.164 5.173 -21.811 1.00 95.69 108 ASP A CA 1
ATOM 804 C C . ASP A 1 108 ? 12.100 3.640 -21.958 1.00 95.69 108 ASP A C 1
ATOM 806 O O . ASP A 1 108 ? 12.883 2.898 -21.359 1.00 95.69 108 ASP A O 1
ATOM 810 N N . LEU A 1 109 ? 11.179 3.156 -22.793 1.00 95.56 109 LEU A N 1
ATOM 811 C CA . LEU A 1 109 ? 11.068 1.743 -23.160 1.00 95.56 109 LEU A CA 1
ATOM 812 C C . LEU A 1 109 ? 12.238 1.258 -24.028 1.00 95.56 109 LEU A C 1
ATOM 814 O O . LEU A 1 109 ? 12.462 0.048 -24.093 1.00 95.56 109 LEU A O 1
ATOM 818 N N . ALA A 1 110 ? 12.971 2.155 -24.695 1.00 96.25 110 ALA A N 1
ATOM 819 C CA . ALA A 1 110 ? 14.212 1.813 -25.390 1.00 96.25 110 ALA A CA 1
ATOM 820 C C . ALA A 1 110 ? 15.289 1.288 -24.419 1.00 96.25 110 ALA A C 1
ATOM 822 O O . ALA A 1 110 ? 16.024 0.366 -24.769 1.00 96.25 110 ALA A O 1
ATOM 823 N N . ASP A 1 111 ? 15.294 1.788 -23.178 1.00 96.06 111 ASP A N 1
ATOM 824 C CA . ASP A 1 111 ? 16.241 1.432 -22.112 1.00 96.06 111 ASP A CA 1
ATOM 825 C C . ASP A 1 111 ? 15.594 0.557 -21.019 1.00 96.06 111 ASP A C 1
ATOM 827 O O . ASP A 1 111 ? 15.991 0.581 -19.848 1.00 96.06 111 ASP A O 1
ATOM 831 N N . ALA A 1 112 ? 14.577 -0.236 -21.383 1.00 96.94 112 ALA A N 1
ATOM 832 C CA . ALA A 1 112 ? 13.731 -0.962 -20.432 1.00 96.94 112 ALA A CA 1
ATOM 833 C C . ALA A 1 112 ? 14.509 -1.837 -19.429 1.00 96.94 112 ALA A C 1
ATOM 835 O O . ALA A 1 112 ? 14.089 -1.949 -18.278 1.00 96.94 112 ALA A O 1
ATOM 836 N N . SER A 1 113 ? 15.650 -2.415 -19.824 1.00 97.81 113 SER A N 1
ATOM 837 C CA . SER A 1 113 ? 16.514 -3.201 -18.928 1.00 97.81 113 SER A CA 1
ATOM 838 C C . SER A 1 113 ? 17.016 -2.373 -17.741 1.00 97.81 113 SER A C 1
ATOM 840 O O . SER A 1 113 ? 16.861 -2.789 -16.593 1.00 97.81 113 SER A O 1
ATOM 842 N N . ALA A 1 114 ? 17.571 -1.184 -17.995 1.00 97.69 114 ALA A N 1
ATOM 843 C CA . ALA A 1 114 ? 18.101 -0.311 -16.948 1.00 97.69 114 ALA A CA 1
ATOM 844 C C . ALA A 1 114 ? 16.974 0.275 -16.083 1.00 97.69 114 ALA A C 1
ATOM 846 O O . ALA A 1 114 ? 17.082 0.354 -14.856 1.00 97.69 114 ALA A O 1
ATOM 847 N N . VAL A 1 115 ? 15.852 0.638 -16.716 1.00 98.12 115 VAL A N 1
ATOM 848 C CA . VAL A 1 115 ? 14.657 1.139 -16.021 1.00 98.12 115 VAL A CA 1
ATOM 849 C C . VAL A 1 115 ? 14.088 0.074 -15.077 1.00 98.12 115 VAL A C 1
ATOM 851 O O . VAL A 1 115 ? 13.781 0.373 -13.919 1.00 98.12 115 VAL A O 1
ATOM 854 N N . ARG A 1 116 ? 13.987 -1.181 -15.536 1.00 97.75 116 ARG A N 1
ATOM 855 C CA . ARG A 1 116 ? 13.546 -2.319 -14.722 1.00 97.75 116 ARG A CA 1
ATOM 856 C C . ARG A 1 116 ? 14.475 -2.544 -13.537 1.00 97.75 116 ARG A C 1
ATOM 858 O O . ARG A 1 116 ? 13.976 -2.682 -12.421 1.00 97.75 116 ARG A O 1
ATOM 865 N N . GLU A 1 117 ? 15.787 -2.591 -13.756 1.00 96.75 117 GLU A N 1
ATOM 866 C CA . GLU A 1 117 ? 16.773 -2.840 -12.697 1.00 96.75 117 GLU A CA 1
ATOM 867 C C . GLU A 1 117 ? 16.676 -1.794 -11.577 1.00 96.75 117 GLU A C 1
ATOM 869 O O . GLU A 1 117 ? 16.618 -2.138 -10.394 1.00 96.75 117 GLU A O 1
ATOM 874 N N . ALA A 1 118 ? 16.546 -0.516 -11.945 1.00 97.38 118 ALA A N 1
ATOM 875 C CA . ALA A 1 118 ? 16.416 0.582 -10.992 1.00 97.38 118 ALA A CA 1
ATOM 876 C C . ALA A 1 118 ? 15.083 0.589 -10.215 1.00 97.38 118 ALA A C 1
ATOM 878 O O . ALA A 1 118 ? 14.990 1.221 -9.158 1.00 97.38 118 ALA A O 1
ATOM 879 N N . PHE A 1 119 ? 14.046 -0.075 -10.733 1.00 98.19 119 PHE A N 1
ATOM 880 C CA . PHE A 1 119 ? 12.692 -0.048 -10.180 1.00 98.19 119 PHE A CA 1
ATOM 881 C C . PHE A 1 119 ? 12.330 -1.309 -9.387 1.00 98.19 119 PHE A C 1
ATOM 883 O O . PHE A 1 119 ? 11.808 -1.208 -8.275 1.00 98.19 119 PHE A O 1
ATOM 890 N N . LEU A 1 120 ? 12.575 -2.492 -9.955 1.00 96.56 120 LEU A N 1
ATOM 891 C CA . LEU A 1 120 ? 11.860 -3.717 -9.597 1.00 96.56 120 LEU A CA 1
ATOM 892 C C . LEU A 1 120 ? 12.099 -4.147 -8.145 1.00 96.56 120 LEU A C 1
ATOM 894 O O . LEU A 1 120 ? 11.151 -4.258 -7.366 1.00 96.56 120 LEU A O 1
ATOM 898 N N . GLU A 1 121 ? 13.356 -4.364 -7.763 1.00 96.88 121 GLU A N 1
ATOM 899 C CA . GLU A 1 121 ? 13.697 -4.846 -6.419 1.00 96.88 121 GLU A CA 1
ATOM 900 C C . GLU A 1 121 ? 13.419 -3.808 -5.315 1.00 96.88 121 GLU A C 1
ATOM 902 O O . GLU A 1 121 ? 12.804 -4.173 -4.304 1.00 96.88 121 GLU A O 1
ATOM 907 N N . PRO A 1 122 ? 13.760 -2.511 -5.479 1.00 98.12 122 PRO A N 1
ATOM 908 C CA . PRO A 1 122 ? 13.345 -1.480 -4.527 1.00 98.12 122 PRO A CA 1
ATOM 909 C C . PRO A 1 122 ? 11.825 -1.423 -4.339 1.00 98.12 122 PRO A C 1
ATOM 911 O O . PRO A 1 122 ? 11.344 -1.340 -3.206 1.00 98.12 122 PRO A O 1
ATOM 914 N N . TRP A 1 123 ? 11.059 -1.504 -5.430 1.00 98.56 123 TRP A N 1
ATOM 915 C CA . TRP A 1 123 ? 9.603 -1.424 -5.369 1.00 98.56 123 TRP A CA 1
ATOM 916 C C . TRP A 1 123 ? 8.996 -2.631 -4.654 1.00 98.56 123 TRP A C 1
ATOM 918 O O . TRP A 1 123 ? 8.159 -2.455 -3.766 1.00 98.56 123 TRP A O 1
ATOM 928 N N . ILE A 1 124 ? 9.447 -3.848 -4.984 1.00 98.50 124 ILE A N 1
ATOM 929 C CA . ILE A 1 124 ? 8.978 -5.093 -4.354 1.00 98.50 124 ILE A CA 1
ATOM 930 C C . ILE A 1 124 ? 9.288 -5.093 -2.858 1.00 98.50 124 ILE A C 1
ATOM 932 O O . ILE A 1 124 ? 8.415 -5.438 -2.057 1.00 98.50 124 ILE A O 1
ATOM 936 N N . ARG A 1 125 ? 10.489 -4.655 -2.463 1.00 98.50 125 ARG A N 1
ATOM 937 C CA . ARG A 1 125 ? 10.874 -4.536 -1.052 1.00 98.50 125 ARG A CA 1
ATOM 938 C C . ARG A 1 125 ? 9.888 -3.656 -0.292 1.00 98.50 125 ARG A C 1
ATOM 940 O O . ARG A 1 125 ? 9.300 -4.103 0.691 1.00 98.50 125 ARG A O 1
ATOM 947 N N . TRP A 1 126 ? 9.653 -2.434 -0.765 1.00 98.62 126 TRP A N 1
ATOM 948 C CA . TRP A 1 126 ? 8.759 -1.506 -0.072 1.00 98.62 126 TRP A CA 1
ATOM 949 C C . TRP A 1 126 ? 7.291 -1.924 -0.150 1.00 98.62 126 TRP A C 1
ATOM 951 O O . TRP A 1 126 ? 6.569 -1.776 0.832 1.00 98.62 126 TRP A O 1
ATOM 961 N N . ASN A 1 127 ? 6.852 -2.553 -1.245 1.00 98.56 127 ASN A N 1
ATOM 962 C CA . ASN A 1 127 ? 5.517 -3.143 -1.310 1.00 98.56 127 ASN A CA 1
ATOM 963 C C . ASN A 1 127 ? 5.329 -4.293 -0.311 1.00 98.56 127 ASN A C 1
ATOM 965 O O . ASN A 1 127 ? 4.248 -4.439 0.255 1.00 98.56 127 ASN A O 1
ATOM 969 N N . THR A 1 128 ? 6.373 -5.079 -0.056 1.00 98.62 128 THR A N 1
ATOM 970 C CA . THR A 1 128 ? 6.337 -6.137 0.962 1.00 98.62 128 THR A CA 1
ATOM 971 C C . THR A 1 128 ? 6.140 -5.533 2.350 1.00 98.62 128 THR A C 1
ATOM 973 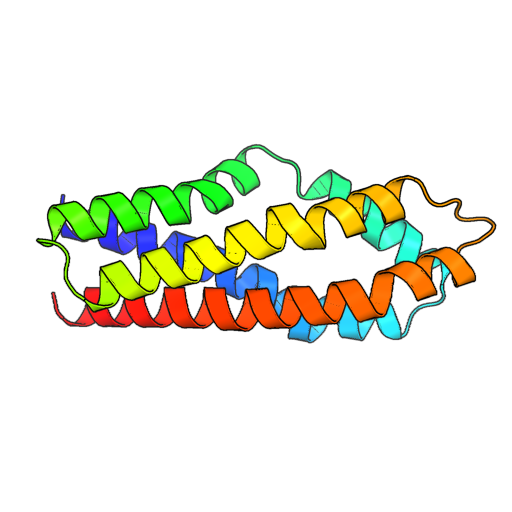O O . THR A 1 128 ? 5.261 -5.981 3.082 1.00 98.62 128 THR A O 1
ATOM 976 N N . VAL A 1 129 ? 6.861 -4.455 2.687 1.00 98.75 129 VAL A N 1
ATOM 977 C CA . VAL A 1 129 ? 6.651 -3.743 3.960 1.00 98.75 129 VAL A CA 1
ATOM 978 C C . VAL A 1 129 ? 5.224 -3.194 4.049 1.00 98.75 129 VAL A C 1
ATOM 980 O O . VAL A 1 129 ? 4.558 -3.446 5.048 1.00 98.75 129 VAL A O 1
ATOM 983 N N . ARG A 1 130 ? 4.709 -2.549 2.987 1.00 98.56 130 ARG A N 1
ATOM 984 C CA . ARG A 1 130 ? 3.305 -2.086 2.930 1.00 98.56 130 ARG A CA 1
ATOM 985 C C . ARG A 1 130 ? 2.304 -3.214 3.132 1.00 98.56 130 ARG A C 1
ATOM 987 O O . ARG A 1 130 ? 1.285 -3.016 3.785 1.00 98.56 130 ARG A O 1
ATOM 994 N N . THR A 1 131 ? 2.581 -4.388 2.573 1.00 98.75 131 THR A N 1
ATOM 995 C CA . THR A 1 131 ? 1.732 -5.573 2.735 1.00 98.75 131 THR A CA 1
ATOM 996 C C . THR A 1 131 ? 1.685 -5.985 4.200 1.00 98.75 131 THR A C 1
ATOM 998 O O . THR A 1 131 ? 0.603 -6.124 4.755 1.00 98.75 131 THR A O 1
ATOM 1001 N N . VAL A 1 132 ? 2.840 -6.104 4.860 1.00 98.88 132 VAL A N 1
ATOM 1002 C CA . VAL A 1 132 ? 2.903 -6.477 6.280 1.00 98.88 132 VAL A CA 1
ATOM 1003 C C . VAL A 1 132 ? 2.189 -5.447 7.156 1.00 98.88 132 VAL A C 1
ATOM 1005 O O . VAL A 1 132 ? 1.351 -5.823 7.973 1.00 98.88 132 VAL A O 1
ATOM 1008 N N . THR A 1 133 ? 2.463 -4.153 6.971 1.00 98.81 133 THR A N 1
ATOM 1009 C CA . THR A 1 133 ? 1.859 -3.096 7.796 1.00 98.81 133 THR A CA 1
ATOM 1010 C C . THR A 1 133 ? 0.352 -2.973 7.572 1.00 98.81 133 THR A C 1
ATOM 1012 O O . THR A 1 133 ? -0.392 -2.829 8.538 1.00 98.81 133 THR A O 1
ATOM 1015 N N . SER A 1 134 ? -0.132 -3.090 6.331 1.00 98.81 134 SER A N 1
ATOM 1016 C CA . SER A 1 134 ? -1.575 -3.040 6.040 1.00 98.81 134 SER A CA 1
ATOM 1017 C C . SER A 1 134 ? -2.327 -4.287 6.496 1.00 98.81 134 SER A C 1
ATOM 1019 O O . SER A 1 134 ? -3.424 -4.155 7.032 1.00 98.81 134 SER A O 1
ATOM 1021 N N . VAL A 1 135 ? -1.750 -5.485 6.349 1.00 9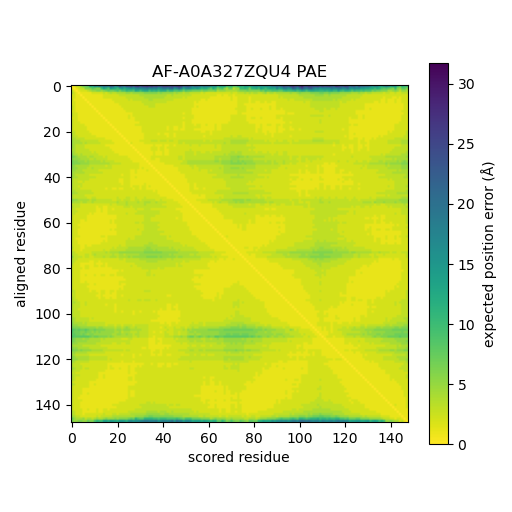8.88 135 VAL A N 1
ATOM 1022 C CA . VAL A 1 135 ? -2.343 -6.724 6.876 1.00 98.88 135 VAL A CA 1
ATOM 1023 C C . VAL A 1 135 ? -2.414 -6.665 8.398 1.00 98.88 135 VAL A C 1
ATOM 1025 O O . VAL A 1 135 ? -3.460 -6.965 8.964 1.00 98.88 135 VAL A O 1
ATOM 1028 N N . ALA A 1 136 ? -1.349 -6.220 9.070 1.00 98.88 136 ALA A N 1
ATOM 1029 C CA . ALA A 1 136 ? -1.363 -6.046 10.519 1.00 98.88 136 ALA A CA 1
ATOM 1030 C C . ALA A 1 136 ? -2.418 -5.014 10.960 1.00 98.88 136 ALA A C 1
ATOM 1032 O O . ALA A 1 136 ? -3.137 -5.256 11.928 1.00 98.88 136 ALA A O 1
ATOM 1033 N N . ALA A 1 137 ? -2.568 -3.907 10.222 1.00 98.88 137 ALA A N 1
ATOM 1034 C CA . ALA A 1 137 ? -3.618 -2.925 10.482 1.00 98.88 137 ALA A CA 1
ATOM 1035 C C . ALA A 1 137 ? -5.025 -3.525 10.337 1.00 98.88 137 ALA A C 1
ATOM 1037 O O . ALA A 1 137 ? -5.878 -3.325 11.199 1.00 98.88 137 ALA A O 1
ATOM 1038 N N . PHE A 1 138 ? -5.256 -4.297 9.272 1.00 98.88 138 PHE A N 1
ATOM 1039 C CA . PHE A 1 138 ? -6.515 -5.000 9.046 1.00 98.88 138 PHE A CA 1
ATOM 1040 C C . PHE A 1 138 ? -6.822 -5.995 10.172 1.00 98.88 138 PHE A C 1
ATOM 1042 O O . PHE A 1 138 ? -7.923 -5.969 10.714 1.00 98.88 138 PHE A O 1
ATOM 1049 N N . LEU A 1 139 ? -5.850 -6.818 10.578 1.00 98.81 139 LEU A N 1
ATOM 1050 C CA . LEU A 1 139 ? -6.019 -7.782 11.670 1.00 98.81 139 LEU A CA 1
ATOM 1051 C C . LEU A 1 139 ? -6.323 -7.096 13.008 1.00 98.81 139 LEU A C 1
ATOM 1053 O O . LEU A 1 139 ? -7.196 -7.560 13.738 1.00 98.81 139 LEU A O 1
ATOM 1057 N N . ALA A 1 140 ? -5.664 -5.975 13.308 1.00 98.69 140 ALA A N 1
ATOM 1058 C CA . ALA A 1 140 ? -5.963 -5.179 14.497 1.00 98.69 140 ALA A CA 1
ATOM 1059 C C . ALA A 1 140 ? -7.392 -4.601 14.456 1.00 98.69 140 ALA A C 1
ATOM 1061 O O . ALA A 1 140 ? -8.109 -4.659 15.452 1.00 98.69 140 ALA A O 1
ATOM 1062 N N . GLY A 1 141 ? -7.848 -4.127 13.291 1.00 98.44 141 GLY A N 1
ATOM 1063 C CA . GLY A 1 141 ? -9.232 -3.688 13.095 1.00 98.44 141 GLY A CA 1
ATOM 1064 C C . GLY A 1 141 ? -10.257 -4.820 13.250 1.00 98.44 141 GLY A C 1
ATOM 1065 O O . GLY A 1 141 ? -11.291 -4.629 13.886 1.00 98.44 141 GLY A O 1
ATOM 1066 N N . VAL A 1 142 ? -9.972 -6.012 12.713 1.00 98.50 142 VAL A N 1
ATOM 1067 C CA . VAL A 1 142 ? -10.815 -7.211 12.888 1.00 98.50 142 VAL A CA 1
ATOM 1068 C C . VAL A 1 142 ? -10.886 -7.614 14.358 1.00 98.50 142 VAL A C 1
ATOM 1070 O O . VAL A 1 142 ? -11.966 -7.924 14.853 1.00 98.50 142 VAL A O 1
ATOM 1073 N N . TRP A 1 143 ? -9.759 -7.572 15.069 1.00 98.19 143 TRP A N 1
ATOM 1074 C CA . TRP A 1 143 ? -9.713 -7.845 16.502 1.00 98.19 143 TRP A CA 1
ATOM 1075 C C . TRP A 1 143 ? -10.563 -6.848 17.297 1.00 98.19 143 TRP A C 1
ATOM 1077 O O . TRP A 1 143 ? -11.372 -7.257 18.125 1.00 98.19 143 TRP A O 1
ATOM 1087 N N . ALA A 1 144 ? -10.445 -5.550 17.006 1.00 96.94 144 ALA A N 1
ATOM 1088 C CA . ALA A 1 144 ? -11.291 -4.527 17.615 1.00 96.94 144 ALA A CA 1
ATOM 1089 C C . ALA A 1 144 ? -12.784 -4.767 17.336 1.00 96.94 144 ALA A C 1
ATOM 1091 O O . ALA A 1 144 ? -13.597 -4.617 18.240 1.00 96.94 144 ALA A O 1
ATOM 1092 N N . LEU A 1 145 ? -13.146 -5.174 16.113 1.00 95.75 145 LEU A N 1
ATOM 1093 C CA . LEU A 1 145 ? -14.528 -5.491 15.737 1.00 95.75 145 LEU A CA 1
ATOM 1094 C C . LEU A 1 145 ? -15.065 -6.738 16.450 1.00 95.75 145 LEU A C 1
ATOM 1096 O O . LEU A 1 145 ? -16.231 -6.758 16.820 1.00 95.75 145 LEU A O 1
ATOM 1100 N N . HIS A 1 146 ? -14.230 -7.756 16.655 1.00 95.25 146 HIS A N 1
ATOM 1101 C CA . HIS A 1 146 ? -14.604 -8.980 17.366 1.00 95.25 146 HIS A CA 1
ATOM 1102 C C . HIS A 1 146 ? -14.873 -8.753 18.865 1.00 95.25 146 HIS A C 1
ATOM 1104 O O . HIS A 1 146 ? -15.593 -9.531 19.480 1.00 95.25 146 HIS A O 1
ATOM 1110 N N . GLN A 1 147 ? -14.286 -7.713 19.464 1.00 89.25 147 GLN A N 1
ATOM 1111 C CA . GLN A 1 147 ? -14.473 -7.377 20.882 1.00 89.25 147 GLN A CA 1
ATOM 1112 C C . GLN A 1 147 ? -15.757 -6.571 21.173 1.00 89.25 147 GLN A C 1
ATOM 1114 O O . GLN A 1 147 ? -16.025 -6.287 22.340 1.00 89.25 147 GLN A O 1
ATOM 1119 N N . GLN A 1 148 ? -16.505 -6.168 20.139 1.00 80.75 148 GLN A N 1
ATOM 1120 C CA . GLN A 1 148 ? -17.751 -5.389 20.242 1.00 80.75 148 GLN A CA 1
ATOM 1121 C C . GLN A 1 148 ? -18.964 -6.294 20.446 1.00 80.75 148 GLN A C 1
ATOM 1123 O O . GLN A 1 148 ? -19.878 -5.867 21.186 1.00 80.75 148 GLN A O 1
#

Sequence (148 aa):
MRATILLIAVVLLGLMAGLFYAYAGSVMPGLRRADDRTVVDAMQKINIAIQNPLFLLIFLGALVATGVAAVQHDFEPALIAAFLLYAATLLITFALNIPLNNRLAAGDLADASAVREAFLEPWIRWNTVRTVTSVAAFLAGVWALHQQ

Radius of gyration: 16.95 Å; Cα contacts (8 Å, |Δi|>4): 164; chains: 1; bounding box: 41×23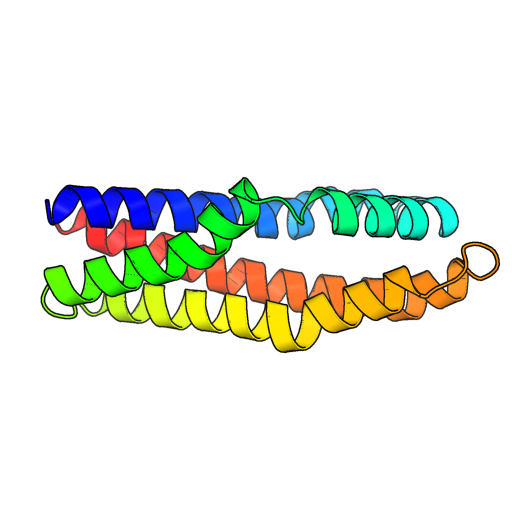×49 Å